Protein AF-A0A2U1LX33-F1 (afdb_monomer_lite)

Foldseek 3Di:
DWDKFKDWDDLVCQLAKDFDAVCCVVPQDDPDQWAWEAEQVRDTFTWGWDDPVVGGIMTHDNSSSVCCVVQPDSQFTMKMWTGPDNRYTYIWTAGLQQWTPRDHNPDGGDHDDDDDDDDDDPDDWDWDWDDDPDAAIFIDTPNDRFGWGWGQRPVRDTDTGTDPDDDPDDDD

Radius of gyration: 17.12 Å; chains: 1; bounding box: 55×36×38 Å

Sequence (172 aa):
MPTEFVVRLNEDTYGKRQELPSAYDDFCYNGNKHVYLTSQERVRYRVQLVKPNGGTTELRGEKWKKFCVAYIPKGAYLLHFVQEGDDSFYVTSYDDLGYETGGYEGIIGRPCRFMCRVSPSDNIPQFDMEKRGYEGYRLRINQSKIEAEIHTLHDGGLLMQLDGNRRIGRSS

Secondary structure (DSSP, 8-state):
---EEEEE--STTTTTEEEPPHHIIIII--S-SEEEEE-TT---EEEEEE--TTS--EEESHHHHHHHHHHS-TT--EEEEEEEETTEEEEEEE-TTSBBSS-BTTB--PBP-----PPPPSS---EEEEEETTTEEEEEETTB---EEEEEPTTS-EEEEE----------

Structure (mmCIF, N/CA/C/O backbone):
data_AF-A0A2U1LX33-F1
#
_entry.id   AF-A0A2U1LX33-F1
#
loop_
_atom_site.group_PDB
_atom_site.id
_atom_site.type_symbol
_atom_site.label_atom_id
_atom_site.label_alt_id
_atom_site.label_comp_id
_atom_site.label_asym_id
_atom_site.label_entity_id
_atom_site.label_seq_id
_atom_site.pdbx_PDB_ins_code
_atom_site.Cartn_x
_atom_site.Cartn_y
_atom_site.Cartn_z
_atom_site.occupancy
_atom_site.B_iso_or_equiv
_atom_site.auth_seq_id
_atom_site.auth_comp_id
_atom_site.auth_asym_id
_atom_site.auth_atom_id
_atom_site.pdbx_PDB_model_num
ATOM 1 N N . MET A 1 1 ? -8.403 -17.094 1.532 1.00 47.62 1 MET A N 1
ATOM 2 C CA . MET A 1 1 ? -7.290 -16.636 0.671 1.00 47.62 1 MET A CA 1
ATOM 3 C C . MET A 1 1 ? -6.842 -15.299 1.229 1.00 47.62 1 MET A C 1
ATOM 5 O O . MET A 1 1 ? -7.737 -14.539 1.583 1.00 47.62 1 MET A O 1
ATOM 9 N N . PRO A 1 2 ? -5.535 -15.042 1.378 1.00 64.75 2 PRO A N 1
ATOM 10 C CA . PRO A 1 2 ? -5.055 -13.737 1.823 1.00 64.75 2 PRO A CA 1
ATOM 11 C C . PRO A 1 2 ? -5.444 -12.657 0.806 1.00 64.75 2 PRO A C 1
ATOM 13 O O . PRO A 1 2 ? -5.402 -12.907 -0.400 1.00 64.75 2 PRO A O 1
ATOM 16 N N . THR A 1 3 ? -5.881 -11.495 1.291 1.00 77.50 3 THR A N 1
ATOM 17 C CA . THR A 1 3 ? -6.157 -10.331 0.440 1.00 77.50 3 THR A CA 1
ATOM 18 C C . THR A 1 3 ? -4.847 -9.616 0.132 1.00 77.50 3 THR A C 1
ATOM 20 O O . THR A 1 3 ? -4.008 -9.444 1.016 1.00 77.50 3 THR A O 1
ATOM 23 N N . GLU A 1 4 ? -4.670 -9.181 -1.111 1.00 80.50 4 GLU A N 1
ATOM 24 C CA . GLU A 1 4 ? -3.472 -8.474 -1.565 1.00 80.50 4 GLU A CA 1
ATOM 25 C C . GLU A 1 4 ? -3.886 -7.195 -2.294 1.00 80.50 4 GLU A C 1
ATOM 27 O O . GLU A 1 4 ? -4.907 -7.178 -2.987 1.00 80.50 4 GLU A O 1
ATOM 32 N N . PHE A 1 5 ? -3.124 -6.116 -2.128 1.00 77.31 5 PHE A N 1
ATOM 33 C CA . PHE A 1 5 ? -3.360 -4.867 -2.852 1.00 77.31 5 PHE A CA 1
ATOM 34 C C . PHE A 1 5 ? -2.073 -4.070 -3.052 1.00 77.31 5 PHE A C 1
ATOM 36 O O . PHE A 1 5 ? -1.137 -4.136 -2.252 1.00 77.31 5 PHE A O 1
ATOM 43 N N . VAL A 1 6 ? -2.048 -3.282 -4.123 1.00 79.88 6 VAL A N 1
ATOM 44 C CA . VAL A 1 6 ? -0.935 -2.399 -4.475 1.00 79.88 6 VAL A CA 1
ATOM 45 C C . VAL A 1 6 ? -1.393 -0.953 -4.351 1.00 79.88 6 VAL A C 1
ATOM 47 O O . VAL A 1 6 ? -2.555 -0.639 -4.599 1.00 79.88 6 VAL A O 1
ATOM 50 N N . VAL A 1 7 ? -0.485 -0.072 -3.946 1.00 83.19 7 VAL A N 1
ATOM 51 C CA . VAL A 1 7 ? -0.730 1.368 -3.897 1.00 83.19 7 VAL A CA 1
ATOM 52 C C . VAL A 1 7 ? 0.519 2.133 -4.303 1.00 83.19 7 VAL A C 1
ATOM 54 O O . VAL A 1 7 ? 1.638 1.720 -3.993 1.00 83.19 7 VAL A O 1
ATOM 57 N N . ARG A 1 8 ? 0.338 3.264 -4.987 1.00 84.31 8 ARG A N 1
ATOM 58 C CA . ARG A 1 8 ? 1.445 4.170 -5.292 1.00 84.31 8 ARG A CA 1
ATOM 59 C C . ARG A 1 8 ? 1.986 4.786 -4.005 1.00 84.31 8 ARG A C 1
ATOM 61 O O . ARG A 1 8 ? 1.222 5.305 -3.185 1.00 84.31 8 ARG A O 1
ATOM 68 N N . LEU A 1 9 ? 3.304 4.743 -3.844 1.00 86.94 9 LEU A N 1
ATOM 69 C CA . LEU A 1 9 ? 3.980 5.468 -2.783 1.00 86.94 9 LEU A CA 1
ATOM 70 C C . LEU A 1 9 ? 3.857 6.967 -3.065 1.00 86.94 9 LEU A C 1
ATOM 72 O O . LEU A 1 9 ? 4.232 7.442 -4.134 1.00 86.94 9 LEU A O 1
ATOM 76 N N . ASN A 1 10 ? 3.326 7.719 -2.107 1.00 83.44 10 ASN A N 1
ATOM 77 C CA . ASN A 1 10 ? 3.267 9.170 -2.229 1.00 83.44 10 ASN A CA 1
ATOM 78 C C . ASN A 1 10 ? 4.575 9.787 -1.705 1.00 83.44 10 ASN A C 1
ATOM 80 O O . ASN A 1 10 ? 4.816 9.819 -0.495 1.00 83.44 10 ASN A O 1
ATOM 84 N N . GLU A 1 11 ? 5.417 10.273 -2.620 1.00 85.25 11 GLU A N 1
ATOM 85 C CA . GLU A 1 11 ? 6.716 10.872 -2.289 1.00 85.25 11 GLU A CA 1
ATOM 86 C C . GLU A 1 11 ? 6.587 12.155 -1.451 1.00 85.25 11 GLU A C 1
ATOM 88 O O . GLU A 1 11 ? 7.331 12.336 -0.483 1.00 85.25 11 GLU A O 1
ATOM 93 N N . ASP A 1 12 ? 5.594 13.005 -1.733 1.00 87.62 12 ASP A N 1
ATOM 94 C CA . ASP A 1 12 ? 5.363 14.260 -0.998 1.00 87.62 12 ASP A CA 1
ATOM 95 C C . ASP A 1 12 ? 5.052 14.007 0.484 1.00 87.62 12 ASP A C 1
ATOM 97 O O . ASP A 1 12 ? 5.369 14.806 1.383 1.00 87.62 12 ASP A O 1
ATOM 101 N N . THR A 1 13 ? 4.426 12.862 0.759 1.00 91.62 13 THR A N 1
ATOM 102 C CA . THR A 1 13 ? 4.050 12.436 2.104 1.00 91.62 13 THR A CA 1
ATOM 103 C C . THR A 1 13 ? 4.897 11.288 2.635 1.00 91.62 13 THR A C 1
ATOM 105 O O . THR A 1 13 ? 4.537 10.713 3.668 1.00 91.62 13 THR A O 1
ATOM 108 N N . TYR A 1 14 ? 6.042 10.998 2.008 1.00 92.44 14 TYR A N 1
ATOM 109 C CA . TYR A 1 14 ? 6.910 9.880 2.362 1.00 92.44 14 TYR A CA 1
ATOM 110 C C . TYR A 1 14 ? 7.232 9.843 3.863 1.00 92.44 14 TYR A C 1
ATOM 112 O O . TYR A 1 14 ? 7.701 10.819 4.460 1.00 92.44 14 TYR A O 1
ATOM 120 N N . GLY A 1 15 ? 6.924 8.712 4.503 1.00 91.12 15 GLY A N 1
ATOM 121 C CA . GLY A 1 15 ? 7.086 8.505 5.944 1.00 91.12 15 GLY A CA 1
ATOM 122 C C . GLY A 1 15 ? 6.188 9.363 6.849 1.00 91.12 15 GLY A C 1
ATOM 123 O O . GLY A 1 15 ? 6.190 9.157 8.059 1.00 91.12 15 GLY A O 1
ATOM 124 N N . LYS A 1 16 ? 5.401 10.306 6.316 1.00 94.25 16 LYS A N 1
ATOM 125 C CA . LYS A 1 16 ? 4.435 11.117 7.080 1.00 94.25 16 LYS A CA 1
ATOM 126 C C . LYS A 1 16 ? 3.055 10.468 7.074 1.00 94.25 16 LYS A C 1
ATOM 128 O O . LYS A 1 16 ? 2.463 10.268 8.136 1.00 94.25 16 LYS A O 1
ATOM 133 N N . ARG A 1 17 ? 2.559 10.135 5.880 1.00 95.25 17 ARG A N 1
ATOM 134 C CA . ARG A 1 17 ? 1.293 9.427 5.666 1.00 95.25 17 ARG A CA 1
ATOM 135 C C . ARG A 1 17 ? 1.298 8.649 4.353 1.00 95.25 17 ARG A C 1
ATOM 137 O O . ARG A 1 17 ? 2.033 9.017 3.442 1.00 95.25 17 ARG A O 1
ATOM 144 N N . GLN A 1 18 ? 0.477 7.612 4.270 1.00 95.81 18 GLN A N 1
ATOM 145 C CA . GLN A 1 18 ? 0.207 6.873 3.038 1.00 95.81 18 GLN A CA 1
ATOM 146 C C . GLN A 1 18 ? -1.276 6.525 2.986 1.00 95.81 18 GLN A C 1
ATOM 148 O O . GLN A 1 18 ? -1.780 5.837 3.870 1.00 95.81 18 GLN A O 1
ATOM 153 N N . GLU A 1 19 ? -1.961 7.002 1.956 1.00 91.69 19 GLU A N 1
ATOM 154 C CA . GLU A 1 19 ? -3.354 6.646 1.691 1.00 91.69 19 GLU A CA 1
ATOM 155 C C . GLU A 1 19 ? -3.410 5.193 1.207 1.00 91.69 19 GLU A C 1
ATOM 157 O O . GLU A 1 19 ? -2.556 4.762 0.428 1.00 91.69 19 GLU A O 1
ATOM 162 N N . LEU A 1 20 ? -4.371 4.424 1.718 1.00 89.75 20 LEU A N 1
ATOM 163 C CA . LEU A 1 20 ? -4.658 3.065 1.266 1.00 89.75 20 LEU A CA 1
ATOM 164 C C . LEU A 1 20 ? -5.796 3.106 0.233 1.00 89.75 20 LEU A C 1
ATOM 166 O O . LEU A 1 20 ? -6.631 4.016 0.278 1.00 89.75 20 LEU A O 1
ATOM 170 N N . PRO A 1 21 ? -5.851 2.141 -0.702 1.00 82.25 21 PRO A N 1
ATOM 171 C CA . PRO A 1 21 ? -6.938 2.071 -1.672 1.00 82.25 21 PRO A CA 1
ATOM 172 C C . PRO A 1 21 ? -8.268 1.752 -0.976 1.00 82.25 21 PRO A C 1
ATOM 174 O O . PRO A 1 21 ? -8.288 1.116 0.078 1.00 82.25 21 PRO A O 1
ATOM 177 N N . SER A 1 22 ? -9.393 2.120 -1.594 1.00 78.19 22 SER A N 1
ATOM 178 C CA . SER A 1 22 ? -10.747 1.784 -1.109 1.00 78.19 22 SER A CA 1
ATOM 179 C C . SER A 1 22 ? -10.935 0.283 -0.859 1.00 78.19 22 SER A C 1
ATOM 181 O O . SER A 1 22 ? -11.585 -0.103 0.108 1.00 78.19 22 SER A O 1
ATOM 183 N N . ALA A 1 23 ? -10.274 -0.567 -1.650 1.00 74.88 23 ALA A N 1
ATOM 184 C CA . ALA A 1 23 ? -10.252 -2.014 -1.452 1.00 74.88 23 ALA A CA 1
ATOM 185 C C . ALA A 1 23 ? -9.782 -2.427 -0.042 1.00 74.88 23 ALA A C 1
ATOM 187 O O . ALA A 1 23 ? -10.271 -3.414 0.506 1.00 74.88 23 ALA A O 1
ATOM 188 N N . TYR A 1 24 ? -8.874 -1.671 0.585 1.00 84.06 24 TYR A N 1
ATOM 189 C CA . TYR A 1 24 ? -8.507 -1.924 1.977 1.00 84.06 24 TYR A CA 1
ATOM 190 C C . TYR A 1 24 ? -9.709 -1.718 2.908 1.00 84.06 24 TYR A C 1
ATOM 192 O O . TYR A 1 24 ? -9.979 -2.562 3.759 1.00 84.06 24 TYR A O 1
ATOM 200 N N . ASP A 1 25 ? -10.448 -0.621 2.740 1.00 82.75 25 ASP A N 1
ATOM 201 C CA . ASP A 1 25 ? -11.638 -0.328 3.543 1.00 82.75 25 ASP A CA 1
ATOM 202 C C . ASP A 1 25 ? -12.746 -1.375 3.353 1.00 82.75 25 ASP A C 1
ATOM 204 O O . ASP A 1 25 ? -13.420 -1.729 4.320 1.00 82.75 25 ASP A O 1
ATOM 208 N N . ASP A 1 26 ? -12.915 -1.881 2.131 1.00 79.50 26 ASP A N 1
ATOM 209 C CA . ASP A 1 26 ? -13.989 -2.815 1.784 1.00 79.50 26 ASP A CA 1
ATOM 210 C C . ASP A 1 26 ? -13.715 -4.260 2.219 1.00 79.50 26 ASP A C 1
ATOM 212 O O . ASP A 1 26 ? -14.650 -4.980 2.583 1.00 79.50 26 ASP A O 1
ATOM 216 N N . PHE A 1 27 ? -12.453 -4.699 2.164 1.00 79.00 27 PHE A N 1
ATOM 217 C CA . PHE A 1 27 ? -12.094 -6.115 2.317 1.00 79.00 27 PHE A CA 1
ATOM 218 C C . PHE A 1 27 ? -11.172 -6.412 3.502 1.00 79.00 27 PHE A C 1
ATOM 220 O O . PHE A 1 27 ? -11.177 -7.534 4.006 1.00 79.00 27 PHE A O 1
ATOM 227 N N . CYS A 1 28 ? -10.389 -5.432 3.957 1.00 83.12 28 CYS A N 1
ATOM 228 C CA . CYS A 1 28 ? -9.338 -5.638 4.956 1.00 83.12 28 CYS A CA 1
ATOM 229 C C . CYS A 1 28 ? -9.618 -4.931 6.286 1.00 83.12 28 CYS A C 1
ATOM 231 O O . CYS A 1 28 ? -9.135 -5.367 7.332 1.00 83.12 28 CYS A O 1
ATOM 233 N N . TYR A 1 29 ? -10.345 -3.813 6.266 1.00 87.44 29 TYR A N 1
ATOM 234 C CA . TYR A 1 29 ? -10.564 -3.010 7.458 1.00 87.44 29 TYR A CA 1
ATOM 235 C C . TYR A 1 29 ? -11.498 -3.717 8.443 1.00 87.44 29 TYR A C 1
ATOM 237 O O . TYR A 1 29 ? -12.639 -4.050 8.138 1.00 87.44 29 TYR A O 1
ATOM 245 N N . ASN A 1 30 ? -11.015 -3.895 9.669 1.00 89.75 30 ASN A N 1
ATOM 246 C CA . ASN A 1 30 ? -11.703 -4.636 10.727 1.00 89.75 30 ASN A CA 1
ATOM 247 C C . ASN A 1 30 ? -12.134 -3.746 11.911 1.00 89.75 30 ASN A C 1
ATOM 249 O O . ASN A 1 30 ? -12.470 -4.249 12.979 1.00 89.75 30 ASN A O 1
ATOM 253 N N . GLY A 1 31 ? -12.104 -2.417 11.750 1.00 90.69 31 GLY A N 1
ATOM 254 C CA . GLY A 1 31 ? -12.436 -1.461 12.814 1.00 90.69 31 GLY A CA 1
ATOM 255 C C . GLY A 1 31 ? -11.262 -1.076 13.722 1.00 90.69 31 GLY A C 1
ATOM 256 O O . GLY A 1 31 ? -11.397 -0.171 14.552 1.00 90.69 31 GLY A O 1
ATOM 257 N N . ASN A 1 32 ? -10.092 -1.702 13.569 1.00 93.19 32 ASN A N 1
ATOM 258 C CA . ASN A 1 32 ? -8.930 -1.369 14.382 1.00 93.19 32 ASN A CA 1
ATOM 259 C C . ASN A 1 32 ? -8.366 0.018 14.048 1.00 93.19 32 ASN A C 1
ATOM 261 O O . ASN A 1 32 ? -8.384 0.496 12.918 1.00 93.19 32 ASN A O 1
ATOM 265 N N . LYS A 1 33 ? -7.786 0.664 15.064 1.00 95.56 33 LYS A N 1
ATOM 266 C CA . LYS A 1 33 ? -7.056 1.939 14.912 1.00 95.56 33 LYS A CA 1
ATOM 267 C C . LYS A 1 33 ? -5.600 1.746 14.478 1.00 95.56 33 LYS A C 1
ATOM 269 O O . LYS A 1 33 ? -4.848 2.713 14.394 1.00 95.56 33 LYS A O 1
ATOM 274 N N . HIS A 1 34 ? -5.175 0.497 14.312 1.00 97.25 34 HIS A N 1
ATOM 275 C CA . HIS A 1 34 ? -3.804 0.132 13.991 1.00 97.25 34 HIS A CA 1
ATOM 276 C C . HIS A 1 34 ? -3.792 -1.094 13.087 1.00 97.25 34 HIS A C 1
ATOM 278 O O . HIS A 1 34 ? -4.687 -1.932 13.171 1.00 97.25 34 HIS A O 1
ATOM 284 N N . VAL A 1 35 ? -2.737 -1.197 12.292 1.00 97.00 35 VAL A N 1
ATOM 285 C CA . VAL A 1 35 ? -2.383 -2.365 11.490 1.00 97.00 35 VAL A CA 1
ATOM 286 C C . VAL A 1 35 ? -0.948 -2.747 11.817 1.00 97.00 35 VAL A C 1
ATOM 288 O O . VAL A 1 35 ? -0.144 -1.906 12.230 1.00 97.00 35 VAL A O 1
ATOM 291 N N . TYR A 1 36 ? -0.608 -4.010 11.645 1.00 97.19 36 TYR A N 1
ATOM 292 C CA . TYR A 1 36 ? 0.750 -4.480 11.803 1.00 97.19 36 TYR A CA 1
ATOM 293 C C . TYR A 1 36 ? 1.401 -4.703 10.448 1.00 97.19 36 TYR A C 1
ATOM 295 O O . TYR A 1 36 ? 0.887 -5.459 9.635 1.00 97.19 36 TYR A O 1
ATOM 303 N N . LEU A 1 37 ? 2.545 -4.066 10.227 1.00 96.25 37 LEU A N 1
ATOM 304 C CA . LEU A 1 37 ? 3.319 -4.215 9.001 1.00 96.25 37 LEU A CA 1
ATOM 305 C C . LEU A 1 37 ? 4.582 -5.024 9.280 1.00 96.25 37 LEU A C 1
ATOM 307 O O . LEU A 1 37 ? 5.269 -4.773 10.273 1.00 96.25 37 LEU A O 1
ATOM 311 N N . THR A 1 38 ? 4.882 -5.977 8.414 1.00 93.31 38 THR A N 1
ATOM 312 C CA . THR A 1 38 ? 6.126 -6.748 8.391 1.00 93.31 38 THR A CA 1
ATOM 313 C C . THR A 1 38 ? 6.828 -6.517 7.055 1.00 93.31 38 THR A C 1
ATOM 315 O O . THR A 1 38 ? 6.194 -6.204 6.053 1.00 93.31 38 THR A O 1
ATOM 318 N N . SER A 1 39 ? 8.153 -6.629 7.043 1.00 87.06 39 SER A N 1
ATOM 319 C CA . SER A 1 39 ? 8.953 -6.684 5.811 1.00 87.06 39 SER A CA 1
ATOM 320 C C . SER A 1 39 ? 9.742 -7.998 5.782 1.00 87.06 39 SER A C 1
ATOM 322 O O . SER A 1 39 ? 9.485 -8.888 6.601 1.00 87.06 39 SER A O 1
ATOM 324 N N . GLN A 1 40 ? 10.706 -8.136 4.871 1.00 79.38 40 GLN A N 1
ATOM 325 C CA . GLN A 1 40 ? 11.535 -9.334 4.696 1.00 79.38 40 GLN A CA 1
ATOM 326 C C . GLN A 1 40 ? 12.223 -9.796 5.990 1.00 79.38 40 GLN A C 1
ATOM 328 O O . GLN A 1 40 ? 12.331 -10.992 6.244 1.00 79.38 40 GLN A O 1
ATOM 333 N N . GLU A 1 41 ? 12.594 -8.862 6.868 1.00 80.06 41 GLU A N 1
ATOM 334 C CA . GLU A 1 41 ? 13.209 -9.162 8.169 1.00 80.06 41 GLU A CA 1
ATOM 335 C C . GLU A 1 41 ? 12.209 -9.656 9.230 1.00 80.06 41 GLU A C 1
ATOM 337 O O . GLU A 1 41 ? 12.587 -9.909 10.372 1.00 80.06 41 GLU A O 1
ATOM 342 N N . ARG A 1 42 ? 10.916 -9.761 8.891 1.00 82.12 42 ARG A N 1
ATOM 343 C CA . ARG A 1 42 ? 9.818 -10.196 9.777 1.00 82.12 42 ARG A CA 1
ATOM 344 C C . ARG A 1 42 ? 9.642 -9.356 11.051 1.00 82.12 42 ARG A C 1
ATOM 346 O O . ARG A 1 42 ? 8.861 -9.720 11.931 1.00 82.12 42 ARG A O 1
ATOM 353 N N . VAL A 1 43 ? 10.291 -8.194 11.139 1.00 86.00 43 VAL A N 1
ATOM 354 C CA . VAL A 1 43 ? 10.086 -7.238 12.232 1.00 86.00 43 VAL A CA 1
ATOM 355 C C . VAL A 1 43 ? 8.702 -6.606 12.097 1.00 86.00 43 VAL A C 1
ATOM 357 O O . VAL A 1 43 ? 8.357 -6.043 11.060 1.00 86.00 43 VAL A O 1
ATOM 360 N N . ARG A 1 44 ? 7.900 -6.690 13.164 1.00 92.31 44 ARG A N 1
ATOM 361 C CA . ARG A 1 44 ? 6.498 -6.253 13.173 1.00 92.31 44 ARG A CA 1
ATOM 362 C C . ARG A 1 44 ? 6.356 -4.820 13.696 1.00 92.31 44 ARG A C 1
ATOM 364 O O . ARG A 1 44 ? 6.687 -4.522 14.844 1.00 92.31 44 ARG A O 1
ATOM 371 N N . TYR A 1 45 ? 5.789 -3.937 12.881 1.00 96.62 45 TYR A N 1
ATOM 372 C CA . TYR A 1 45 ? 5.526 -2.536 13.205 1.00 96.62 45 TYR A CA 1
ATOM 373 C C . TYR A 1 45 ? 4.033 -2.309 13.406 1.00 96.62 45 TYR A C 1
ATOM 375 O O . TYR A 1 45 ? 3.251 -2.461 12.479 1.00 96.62 45 TYR A O 1
ATOM 383 N N . ARG A 1 46 ? 3.630 -1.887 14.609 1.00 97.25 46 ARG A N 1
ATOM 384 C CA . ARG A 1 46 ? 2.253 -1.457 14.890 1.00 97.25 46 ARG A CA 1
ATOM 385 C C . ARG A 1 46 ? 2.047 -0.026 14.389 1.00 97.25 46 ARG A C 1
ATOM 387 O O . ARG A 1 46 ? 2.421 0.926 15.076 1.00 97.25 46 ARG A O 1
ATOM 394 N N . VAL A 1 47 ? 1.503 0.111 13.190 1.00 98.00 47 VAL A N 1
ATOM 395 C CA . VAL A 1 47 ? 1.285 1.379 12.486 1.00 98.00 47 VAL A CA 1
ATOM 396 C C . VAL A 1 47 ? -0.130 1.886 12.737 1.00 98.00 47 VAL A C 1
ATOM 398 O O . VAL A 1 47 ? -1.068 1.103 12.849 1.00 98.00 47 VAL A O 1
ATOM 401 N N . GLN A 1 48 ? -0.285 3.200 12.882 1.00 98.06 48 GLN A N 1
ATOM 402 C CA . GLN A 1 48 ? -1.585 3.815 13.126 1.00 98.06 48 GLN A CA 1
ATOM 403 C C . GLN A 1 48 ? -2.392 3.899 11.828 1.00 98.06 48 GLN A C 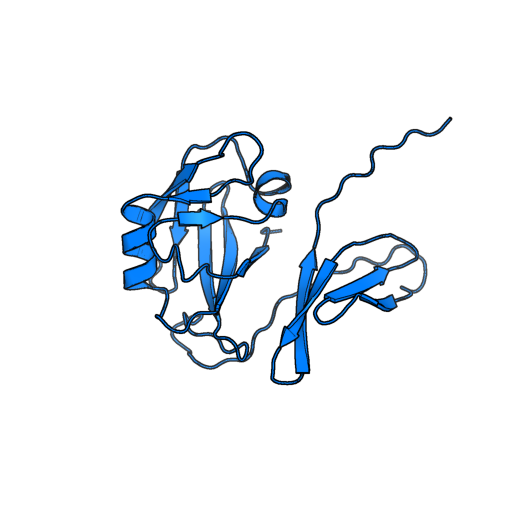1
ATOM 405 O O . GLN A 1 48 ? -1.859 4.318 10.801 1.00 98.06 48 GLN A O 1
ATOM 410 N N . LEU A 1 49 ? -3.678 3.562 11.921 1.00 97.50 49 LEU A N 1
ATOM 411 C CA . LEU A 1 49 ? -4.678 3.799 10.887 1.00 97.50 49 LEU A CA 1
ATOM 412 C C . LEU A 1 49 ? -5.494 5.038 11.250 1.00 97.50 49 LEU A C 1
ATOM 414 O O . LEU A 1 49 ? -5.955 5.186 12.386 1.00 97.50 49 LEU A O 1
ATOM 418 N N . VAL A 1 50 ? -5.688 5.922 10.280 1.00 96.00 50 VAL A N 1
ATOM 419 C CA . VAL A 1 50 ? -6.547 7.100 10.405 1.00 96.00 50 VAL A CA 1
ATOM 420 C C . VAL A 1 50 ? -7.484 7.124 9.213 1.00 96.00 50 VAL A C 1
ATOM 422 O O . VAL A 1 50 ? -7.020 7.046 8.085 1.00 96.00 50 VAL A O 1
ATOM 425 N N . LYS A 1 51 ? -8.787 7.266 9.457 1.00 92.06 51 LYS A N 1
ATOM 426 C CA . LYS A 1 51 ? -9.781 7.471 8.403 1.00 92.06 51 LYS A CA 1
ATOM 427 C C . LYS A 1 51 ? -10.257 8.925 8.446 1.00 92.06 51 LYS A C 1
ATOM 429 O O . LYS A 1 51 ? -10.998 9.277 9.367 1.00 92.06 51 LYS A O 1
ATOM 434 N N . PRO A 1 52 ? -9.786 9.799 7.541 1.00 86.69 52 PRO A N 1
ATOM 435 C CA . PRO A 1 52 ? -10.268 11.170 7.454 1.00 86.69 52 PRO A CA 1
ATOM 436 C C . PRO A 1 52 ? -11.749 11.194 7.063 1.00 86.69 52 PRO A C 1
ATOM 438 O O . PRO A 1 52 ? -12.243 10.288 6.389 1.00 86.69 52 PRO A O 1
ATOM 441 N N . ASN A 1 53 ? -12.463 12.252 7.444 1.00 85.75 53 ASN A N 1
ATOM 442 C CA . ASN A 1 53 ? -13.859 12.423 7.045 1.00 85.75 53 ASN A CA 1
ATOM 443 C C . ASN A 1 53 ? -13.975 12.453 5.514 1.00 85.75 53 ASN A C 1
ATOM 445 O O . ASN A 1 53 ? -13.408 13.332 4.870 1.00 85.75 53 ASN A O 1
ATOM 449 N N . GLY A 1 54 ? -14.717 11.497 4.950 1.00 77.06 54 GLY A N 1
ATOM 450 C CA . GLY A 1 54 ? -14.931 11.381 3.505 1.00 77.06 54 GLY A CA 1
ATOM 451 C C . GLY A 1 54 ? -13.733 10.857 2.702 1.00 77.06 54 GLY A C 1
ATOM 452 O O . GLY A 1 54 ? -13.804 10.877 1.478 1.00 77.06 54 GLY A O 1
ATOM 453 N N . GLY A 1 55 ? -12.659 10.403 3.361 1.00 83.94 55 GLY A N 1
ATOM 454 C CA . GLY A 1 55 ? -11.466 9.844 2.715 1.00 83.94 55 GLY A CA 1
ATOM 455 C C . GLY A 1 55 ? -11.319 8.332 2.899 1.00 83.94 55 GLY A C 1
ATOM 456 O O . GLY A 1 55 ? -12.076 7.697 3.642 1.00 83.94 55 GLY A O 1
ATOM 457 N N . THR A 1 56 ? -10.313 7.765 2.234 1.00 85.12 56 THR A N 1
ATOM 458 C CA . THR A 1 56 ? -9.870 6.385 2.466 1.00 85.12 56 THR A CA 1
ATOM 459 C C . THR A 1 56 ? -9.023 6.291 3.731 1.00 85.12 56 THR A C 1
ATOM 461 O O . THR A 1 56 ? -8.498 7.288 4.237 1.00 85.12 56 THR A O 1
ATOM 464 N N . THR A 1 57 ? -8.910 5.087 4.288 1.00 93.81 57 THR A N 1
ATOM 465 C CA . THR A 1 57 ? -8.013 4.854 5.425 1.00 93.81 57 THR A CA 1
ATOM 466 C C . THR A 1 57 ? -6.553 5.127 5.049 1.00 93.81 57 THR A C 1
ATOM 468 O O . THR A 1 57 ? -6.096 4.790 3.962 1.00 93.81 57 THR A O 1
ATOM 471 N N . GLU A 1 58 ? -5.791 5.711 5.971 1.00 96.25 58 GLU A N 1
ATOM 472 C CA . GLU A 1 58 ? -4.385 6.055 5.785 1.00 96.25 58 GLU A CA 1
ATOM 473 C C . GLU A 1 58 ? -3.490 5.475 6.888 1.00 96.25 58 GLU A C 1
ATOM 475 O O . GLU A 1 58 ? -3.856 5.464 8.068 1.00 96.25 58 GLU A O 1
ATOM 480 N N . LEU A 1 59 ? -2.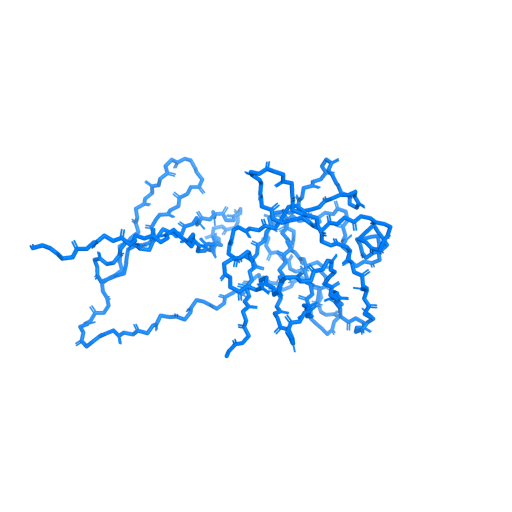265 5.092 6.521 1.00 97.31 59 LEU A N 1
ATOM 481 C CA . LEU A 1 59 ? -1.166 4.800 7.442 1.00 97.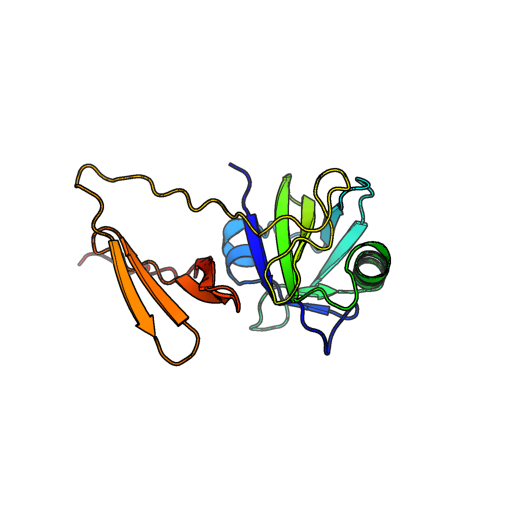31 59 LEU A CA 1
ATOM 482 C C . LEU A 1 59 ? -0.510 6.102 7.897 1.00 97.31 59 LEU A C 1
ATOM 484 O O . LEU A 1 59 ? -0.161 6.939 7.064 1.00 97.31 59 LEU A O 1
ATOM 488 N N . ARG A 1 60 ? -0.298 6.277 9.206 1.00 96.12 60 ARG A N 1
ATOM 489 C CA . ARG A 1 60 ? 0.332 7.487 9.766 1.00 96.12 60 ARG A CA 1
ATOM 490 C C . ARG A 1 60 ? 1.224 7.210 10.980 1.00 96.12 60 ARG A C 1
ATOM 492 O O . ARG A 1 60 ? 1.237 6.124 11.565 1.00 96.12 60 ARG A O 1
ATOM 499 N N . GLY A 1 61 ? 1.952 8.253 11.379 1.00 95.12 61 GLY A N 1
ATOM 500 C CA . GLY A 1 61 ? 2.664 8.342 12.654 1.00 95.12 61 GLY A CA 1
ATOM 501 C C . GLY A 1 61 ? 4.105 7.829 12.623 1.00 95.12 61 GLY A C 1
ATOM 502 O O . GLY A 1 61 ? 4.609 7.334 11.619 1.00 95.12 61 GLY A O 1
ATOM 503 N N . GLU A 1 62 ? 4.783 7.925 13.768 1.00 96.31 62 GLU A N 1
ATOM 504 C CA . GLU A 1 62 ? 6.219 7.620 13.885 1.00 96.31 62 GLU A CA 1
ATOM 505 C C . GLU A 1 62 ? 6.578 6.175 13.516 1.00 96.31 62 GLU A C 1
ATOM 507 O O . GLU A 1 62 ? 7.675 5.902 13.032 1.00 96.31 62 GLU A O 1
ATOM 512 N N . LYS A 1 63 ? 5.662 5.223 13.722 1.00 97.12 63 LYS A N 1
ATOM 513 C CA . LYS A 1 63 ? 5.892 3.824 13.336 1.00 97.12 63 LYS A CA 1
ATOM 514 C C . LYS A 1 63 ? 5.835 3.631 11.820 1.00 97.12 63 LYS A C 1
ATOM 516 O O . LYS A 1 63 ? 6.654 2.871 11.316 1.00 97.12 63 LYS A O 1
ATOM 521 N N . TRP A 1 64 ? 4.967 4.358 11.109 1.00 96.62 64 TRP A N 1
ATOM 522 C CA . TRP A 1 64 ? 4.971 4.394 9.641 1.00 96.62 64 TRP A CA 1
ATOM 523 C C . TRP A 1 64 ? 6.283 4.977 9.112 1.00 96.62 64 TRP A C 1
ATOM 525 O O . TRP A 1 64 ? 6.953 4.359 8.289 1.00 96.62 64 TRP A O 1
ATOM 535 N N . LYS A 1 65 ? 6.711 6.114 9.674 1.00 96.19 65 LYS A N 1
ATOM 536 C CA . LYS A 1 65 ? 7.984 6.756 9.328 1.00 96.19 65 LYS A CA 1
ATOM 537 C C . LYS A 1 65 ? 9.173 5.813 9.480 1.00 96.19 65 LYS A C 1
ATOM 539 O O . LYS A 1 65 ? 9.987 5.690 8.570 1.00 96.19 65 LYS A O 1
ATOM 544 N N . LYS A 1 66 ? 9.273 5.145 10.633 1.00 95.81 66 LYS A N 1
ATOM 545 C CA . LYS A 1 66 ? 10.358 4.197 10.915 1.00 95.81 66 LYS A CA 1
ATOM 546 C C . LYS A 1 66 ? 10.320 2.986 9.988 1.00 95.81 66 LYS A C 1
ATOM 548 O O . LYS A 1 66 ? 11.382 2.534 9.587 1.00 95.81 66 LYS A O 1
ATOM 553 N N . PHE A 1 67 ? 9.129 2.492 9.648 1.00 95.25 67 PHE A N 1
ATOM 554 C CA . PHE A 1 67 ? 8.974 1.406 8.683 1.00 95.25 67 PHE A CA 1
ATOM 555 C C . PHE A 1 67 ? 9.496 1.815 7.300 1.00 95.25 67 PHE A C 1
ATOM 557 O O . PHE A 1 67 ? 10.327 1.114 6.736 1.00 95.25 67 PHE A O 1
ATOM 564 N N . CYS A 1 68 ? 9.091 2.990 6.807 1.00 93.38 68 CYS A N 1
ATOM 565 C CA . CYS A 1 68 ? 9.560 3.524 5.527 1.00 93.38 68 CYS A CA 1
ATOM 566 C C . CYS A 1 68 ? 11.085 3.648 5.491 1.00 93.38 68 CYS A C 1
ATOM 568 O O . CYS A 1 68 ? 11.732 3.088 4.621 1.00 93.38 68 CYS A O 1
ATOM 570 N N . VAL A 1 69 ? 11.672 4.335 6.476 1.00 92.06 69 VAL A N 1
ATOM 571 C CA . VAL A 1 69 ? 13.127 4.564 6.526 1.00 92.06 69 VAL A CA 1
ATOM 572 C C . VAL A 1 69 ? 13.923 3.258 6.580 1.00 92.06 69 VAL A C 1
ATOM 574 O O . VAL A 1 69 ? 15.025 3.214 6.043 1.00 92.06 69 VAL A O 1
ATOM 577 N N . ALA A 1 70 ? 13.388 2.223 7.229 1.00 91.25 70 ALA A N 1
ATOM 578 C CA . ALA A 1 70 ? 14.069 0.941 7.354 1.00 91.25 70 ALA A CA 1
ATOM 579 C C . ALA A 1 70 ? 13.935 0.060 6.101 1.00 91.25 70 ALA A C 1
ATOM 581 O O . ALA A 1 70 ? 14.897 -0.611 5.745 1.00 91.25 70 ALA A O 1
ATOM 582 N N . TYR A 1 71 ? 12.767 0.054 5.448 1.00 90.31 71 TYR A N 1
ATOM 583 C CA . TYR A 1 71 ? 12.416 -1.005 4.491 1.00 90.31 71 TYR A CA 1
ATOM 584 C C . TYR A 1 71 ? 11.958 -0.529 3.117 1.00 90.31 71 TYR A C 1
ATOM 586 O O . TYR A 1 71 ? 11.866 -1.346 2.208 1.00 90.31 71 TYR A O 1
ATOM 594 N N . ILE A 1 72 ? 11.667 0.760 2.945 1.00 90.00 72 ILE A N 1
ATOM 595 C CA . ILE A 1 72 ? 11.199 1.315 1.675 1.00 90.00 72 ILE A CA 1
ATOM 596 C C . ILE A 1 72 ? 12.310 2.210 1.106 1.00 90.00 72 ILE A C 1
ATOM 598 O O . ILE A 1 72 ? 12.632 3.249 1.684 1.00 90.00 72 ILE A O 1
ATOM 602 N N . PRO A 1 73 ? 12.960 1.830 -0.005 1.00 86.38 73 PRO A N 1
ATOM 603 C CA . PRO A 1 73 ? 14.010 2.651 -0.602 1.00 86.38 73 PRO A CA 1
ATOM 604 C C . PRO A 1 73 ? 13.470 3.976 -1.160 1.00 86.38 73 PRO A C 1
ATOM 606 O O . PRO A 1 73 ? 12.332 4.057 -1.609 1.00 86.38 73 PRO A O 1
ATOM 609 N N . LYS A 1 74 ? 14.315 5.017 -1.215 1.00 80.62 74 LYS A N 1
ATOM 610 C CA . LYS A 1 74 ? 13.953 6.350 -1.750 1.00 80.62 74 LYS A CA 1
ATOM 611 C C . LYS A 1 74 ? 13.585 6.385 -3.247 1.00 80.62 74 LYS A C 1
ATOM 613 O O . LYS A 1 74 ? 13.177 7.437 -3.711 1.00 80.62 74 LYS A O 1
ATOM 618 N N . GLY A 1 75 ? 13.748 5.282 -3.977 1.00 79.12 75 GLY A N 1
ATOM 619 C CA . GLY A 1 75 ? 13.310 5.122 -5.372 1.00 79.12 75 GLY A CA 1
ATOM 620 C C . GLY A 1 75 ? 12.148 4.138 -5.535 1.00 79.12 75 GLY A C 1
ATOM 621 O O . GLY A 1 75 ? 11.877 3.686 -6.640 1.00 79.12 75 GLY A O 1
ATOM 622 N N . ALA A 1 76 ? 11.501 3.739 -4.437 1.00 85.88 76 ALA A N 1
ATOM 623 C CA . ALA A 1 76 ? 10.291 2.939 -4.510 1.00 85.88 76 ALA A CA 1
ATOM 624 C C . ALA A 1 76 ? 9.133 3.778 -5.066 1.00 85.88 76 ALA A C 1
ATOM 626 O O . ALA A 1 76 ? 8.904 4.905 -4.642 1.00 85.88 76 ALA A O 1
ATOM 627 N N . TYR A 1 77 ? 8.373 3.182 -5.970 1.00 82.69 77 TYR A N 1
ATOM 628 C CA . TYR A 1 77 ? 7.228 3.776 -6.640 1.00 82.69 77 TYR A CA 1
ATOM 629 C C . TYR A 1 77 ? 5.908 3.121 -6.219 1.00 82.69 77 TYR A C 1
ATOM 631 O O . TYR A 1 77 ? 4.900 3.801 -6.017 1.00 82.69 77 TYR A O 1
ATOM 639 N N . LEU A 1 78 ? 5.908 1.799 -6.027 1.00 83.94 78 LEU A N 1
ATOM 640 C CA . LEU A 1 78 ? 4.739 1.032 -5.593 1.00 83.94 78 LEU A CA 1
ATOM 641 C C . LEU A 1 78 ? 5.015 0.322 -4.274 1.00 83.94 78 LEU A C 1
ATOM 643 O O . LEU A 1 78 ? 6.117 -0.171 -4.040 1.00 83.94 78 LEU A O 1
ATOM 647 N N . LEU A 1 79 ? 3.981 0.218 -3.449 1.00 88.12 79 LEU A N 1
ATOM 648 C CA . LEU A 1 79 ? 3.935 -0.630 -2.267 1.00 88.12 79 LEU A CA 1
ATOM 649 C C . LEU A 1 79 ? 2.949 -1.766 -2.504 1.00 88.12 79 LEU A C 1
ATOM 651 O O . LEU A 1 79 ? 1.833 -1.526 -2.963 1.00 88.12 79 LEU A O 1
ATOM 655 N N . HIS A 1 80 ? 3.331 -2.981 -2.137 1.00 86.75 80 HIS A N 1
ATOM 656 C CA . HIS A 1 80 ? 2.481 -4.158 -2.225 1.00 86.75 80 HIS A CA 1
ATOM 657 C C . HIS A 1 80 ? 2.261 -4.743 -0.839 1.00 86.75 80 HIS A C 1
ATOM 659 O O . HIS A 1 80 ? 3.214 -5.066 -0.132 1.00 86.75 80 HIS A O 1
ATOM 665 N N . PHE A 1 81 ? 0.991 -4.846 -0.467 1.00 89.56 81 PHE A N 1
ATOM 666 C CA . PHE A 1 81 ? 0.527 -5.336 0.817 1.00 89.56 81 PHE A CA 1
ATOM 667 C C . PHE A 1 81 ? -0.084 -6.719 0.633 1.00 89.56 81 PHE A C 1
ATOM 669 O O . PHE A 1 81 ? -1.050 -6.871 -0.112 1.00 89.56 81 PHE A O 1
ATOM 676 N N . VAL A 1 82 ? 0.443 -7.701 1.360 1.00 86.19 82 VAL A N 1
ATOM 677 C CA . VAL A 1 82 ? -0.043 -9.084 1.373 1.00 86.19 82 VAL A CA 1
ATOM 678 C C . VAL A 1 82 ? -0.534 -9.413 2.772 1.00 86.19 82 VAL A C 1
ATOM 680 O O . VAL A 1 82 ? 0.233 -9.351 3.733 1.00 86.19 82 VAL A O 1
ATOM 683 N N . GLN A 1 83 ? -1.818 -9.732 2.913 1.00 85.19 83 GLN A N 1
ATOM 684 C CA . GLN A 1 83 ? -2.408 -10.038 4.212 1.00 85.19 83 GLN A CA 1
ATOM 685 C C . GLN A 1 83 ? -1.837 -11.346 4.777 1.00 85.19 83 GLN A C 1
ATOM 687 O O . GLN A 1 83 ? -1.964 -12.405 4.170 1.00 85.19 83 GLN A O 1
ATOM 692 N N . GLU A 1 84 ? -1.255 -11.287 5.972 1.00 87.69 84 GLU A N 1
ATOM 693 C CA . GLU A 1 84 ? -0.737 -12.460 6.698 1.00 87.69 84 GLU A CA 1
ATOM 694 C C . GLU A 1 84 ? -1.648 -12.881 7.863 1.00 87.69 84 GLU A C 1
ATOM 696 O O . GLU A 1 84 ? -1.485 -13.958 8.430 1.00 87.69 84 GLU A O 1
ATOM 701 N N . GLY A 1 85 ? -2.616 -12.036 8.224 1.00 87.69 85 GLY A N 1
ATOM 702 C CA . GLY A 1 85 ? -3.560 -12.263 9.317 1.00 87.69 85 GLY A CA 1
ATOM 703 C C . GLY A 1 85 ? -4.624 -11.168 9.380 1.00 87.69 85 GLY A C 1
ATOM 704 O O . GLY A 1 85 ? -4.675 -10.295 8.512 1.00 87.69 85 GLY A O 1
ATOM 705 N N . ASP A 1 86 ? -5.465 -11.192 10.412 1.00 86.81 86 ASP A N 1
ATOM 706 C CA . ASP A 1 86 ? -6.644 -10.315 10.506 1.00 86.81 86 ASP A CA 1
ATOM 707 C C . ASP A 1 86 ? -6.302 -8.819 10.476 1.00 86.81 86 ASP A C 1
ATOM 709 O O . ASP A 1 86 ? -7.066 -8.017 9.946 1.00 86.81 86 ASP A O 1
ATOM 713 N N . ASP A 1 87 ? -5.155 -8.433 11.037 1.00 90.50 87 ASP A N 1
ATOM 714 C CA . ASP A 1 87 ? -4.677 -7.051 11.099 1.00 90.50 87 ASP A CA 1
ATOM 715 C C . ASP A 1 87 ? -3.194 -6.913 10.733 1.00 90.50 87 ASP A C 1
ATOM 717 O O . ASP A 1 87 ? -2.545 -5.934 11.112 1.00 90.50 87 ASP A O 1
ATOM 721 N N . SER A 1 88 ? -2.642 -7.894 10.016 1.00 93.19 88 SER A N 1
ATOM 722 C CA . SER A 1 88 ? -1.220 -7.950 9.684 1.00 93.19 88 SER A CA 1
ATOM 723 C C . SER A 1 88 ? -0.970 -8.101 8.194 1.00 93.19 88 SER A C 1
ATOM 725 O O . SER A 1 88 ? -1.566 -8.962 7.549 1.00 93.19 88 SER A O 1
ATOM 727 N N . PHE A 1 89 ? -0.034 -7.307 7.681 1.00 93.94 89 PHE A N 1
ATOM 728 C CA . PHE A 1 89 ? 0.374 -7.300 6.284 1.00 93.94 89 PHE A CA 1
ATOM 729 C C . PHE A 1 89 ? 1.889 -7.382 6.164 1.00 93.94 89 PHE A C 1
ATOM 731 O O . PHE A 1 89 ? 2.606 -6.615 6.809 1.00 93.94 89 PHE A O 1
ATOM 738 N N . TYR A 1 90 ? 2.351 -8.252 5.277 1.00 91.06 90 TYR A N 1
ATOM 739 C CA . TYR A 1 90 ? 3.678 -8.151 4.697 1.00 91.06 90 TYR A CA 1
ATOM 740 C C . TYR A 1 90 ? 3.684 -7.035 3.658 1.00 91.06 90 TYR A C 1
ATOM 742 O O . TYR A 1 90 ? 2.748 -6.926 2.864 1.00 91.06 90 TYR A O 1
ATOM 750 N N . VAL A 1 91 ? 4.725 -6.207 3.666 1.00 90.88 91 VAL A N 1
ATOM 751 C CA . VAL A 1 91 ? 4.875 -5.084 2.743 1.00 90.88 91 VAL A CA 1
ATOM 752 C C . VAL A 1 91 ? 6.216 -5.179 2.029 1.00 90.88 91 VAL A C 1
ATOM 754 O O . VAL A 1 91 ? 7.272 -5.221 2.666 1.00 90.88 91 VAL A O 1
ATOM 757 N N . THR A 1 92 ? 6.154 -5.163 0.700 1.00 86.94 92 THR A N 1
ATOM 758 C CA . THR A 1 92 ? 7.306 -4.997 -0.198 1.00 86.94 92 THR A CA 1
ATOM 759 C C . THR A 1 92 ? 7.082 -3.787 -1.106 1.00 86.94 92 THR A C 1
ATOM 761 O O . THR A 1 92 ? 5.996 -3.197 -1.122 1.00 86.94 92 THR A O 1
ATOM 764 N N . SER A 1 93 ? 8.111 -3.393 -1.847 1.00 86.19 93 SER A N 1
ATOM 765 C CA . SER A 1 93 ? 8.074 -2.253 -2.757 1.00 86.19 93 SER A CA 1
ATOM 766 C C . SER A 1 93 ? 8.697 -2.555 -4.112 1.00 86.19 93 SER A C 1
ATOM 768 O O . SER A 1 93 ? 9.566 -3.421 -4.226 1.00 86.19 93 SER A O 1
ATOM 770 N N . TYR A 1 94 ? 8.286 -1.792 -5.123 1.00 82.25 94 TYR A N 1
ATOM 771 C CA . TYR A 1 94 ? 8.819 -1.843 -6.486 1.00 82.25 94 TYR A CA 1
ATOM 772 C C . TYR A 1 94 ? 9.235 -0.449 -6.945 1.00 82.25 94 TYR A C 1
ATOM 774 O O . TYR A 1 94 ? 8.654 0.526 -6.473 1.00 82.25 94 TYR A O 1
ATOM 782 N N . ASP A 1 95 ? 10.223 -0.346 -7.829 1.00 79.88 95 ASP A N 1
ATOM 783 C CA . ASP A 1 95 ? 10.575 0.907 -8.508 1.00 79.88 95 ASP A CA 1
ATOM 784 C C . ASP A 1 95 ? 9.605 1.234 -9.661 1.00 79.88 95 ASP A C 1
ATOM 786 O O . ASP A 1 95 ? 8.610 0.539 -9.892 1.00 79.88 95 ASP A O 1
ATOM 790 N N . ASP A 1 96 ? 9.863 2.341 -10.355 1.00 75.56 96 ASP A N 1
ATOM 791 C CA . ASP A 1 96 ? 9.079 2.837 -11.493 1.00 75.56 96 ASP A CA 1
ATOM 792 C C . ASP A 1 96 ? 9.206 1.965 -12.756 1.00 75.56 96 ASP A C 1
ATOM 794 O O . ASP A 1 96 ? 8.368 2.043 -13.659 1.00 75.56 96 ASP A O 1
ATOM 798 N N . LEU A 1 97 ? 10.210 1.088 -12.791 1.00 68.12 97 LEU A N 1
ATOM 799 C CA . LEU A 1 97 ? 10.408 0.067 -13.815 1.00 68.12 97 LEU A CA 1
ATOM 800 C C . LEU A 1 97 ? 9.759 -1.276 -13.439 1.00 68.12 97 LEU A C 1
ATOM 802 O O . LEU A 1 97 ? 9.796 -2.218 -14.226 1.00 68.12 97 LEU A O 1
ATOM 806 N N . GLY A 1 98 ? 9.141 -1.375 -12.259 1.00 65.62 98 GLY A N 1
ATOM 807 C CA . GLY A 1 98 ? 8.469 -2.584 -11.791 1.00 65.62 98 GLY A CA 1
ATOM 808 C C . GLY A 1 98 ? 9.408 -3.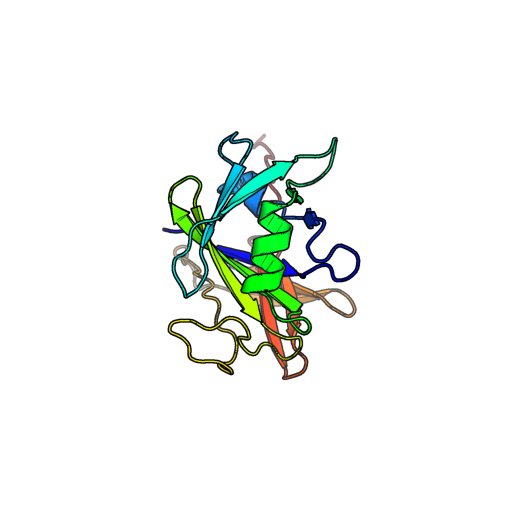651 -11.229 1.00 65.62 98 GLY A C 1
ATOM 809 O O . GLY A 1 98 ? 8.984 -4.796 -11.059 1.00 65.62 98 GLY A O 1
ATOM 810 N N . TYR A 1 99 ? 10.658 -3.315 -10.913 1.00 70.56 99 TYR A N 1
ATOM 811 C CA . TYR A 1 99 ? 11.566 -4.218 -10.216 1.00 70.56 99 TYR A CA 1
ATOM 812 C C . TYR A 1 99 ? 11.384 -4.122 -8.712 1.00 70.56 99 TYR A C 1
ATOM 814 O O . TYR A 1 99 ? 11.207 -3.049 -8.140 1.00 70.56 99 TYR A O 1
ATOM 822 N N . GLU A 1 100 ? 11.435 -5.272 -8.050 1.00 74.06 100 GLU A N 1
ATOM 823 C CA . GLU A 1 100 ? 11.332 -5.338 -6.602 1.00 74.06 100 GLU A CA 1
ATOM 824 C C . GLU A 1 100 ? 12.541 -4.672 -5.928 1.00 74.06 100 GLU A C 1
ATOM 826 O O . GLU A 1 100 ? 13.695 -5.034 -6.184 1.00 74.06 100 GLU A O 1
ATOM 831 N N . THR A 1 101 ? 12.255 -3.723 -5.036 1.00 73.75 101 THR A N 1
ATOM 832 C CA . THR A 1 101 ? 13.244 -2.931 -4.292 1.00 73.75 101 THR A CA 1
ATOM 833 C C . THR A 1 101 ? 13.343 -3.332 -2.818 1.00 73.75 101 THR A C 1
ATOM 835 O O . THR A 1 101 ? 14.384 -3.103 -2.205 1.00 73.75 101 THR A O 1
ATOM 838 N N . GLY A 1 102 ? 12.294 -3.954 -2.257 1.00 64.62 102 GLY A N 1
ATOM 839 C CA . GLY A 1 102 ? 12.254 -4.456 -0.873 1.00 64.62 102 GLY A CA 1
ATOM 840 C C . GLY A 1 102 ? 12.609 -5.942 -0.705 1.00 64.62 102 GLY A C 1
ATOM 841 O O . GLY A 1 102 ? 13.077 -6.317 0.363 1.00 64.62 102 GLY A O 1
ATOM 842 N N . GLY A 1 103 ? 12.442 -6.746 -1.763 1.00 56.75 103 GLY A N 1
ATOM 843 C CA . GLY A 1 103 ? 12.821 -8.161 -1.881 1.00 56.75 103 GLY A CA 1
ATOM 844 C C . GLY A 1 103 ? 11.966 -9.158 -1.079 1.00 56.75 103 GLY A C 1
ATOM 845 O O . GLY A 1 103 ? 11.745 -8.993 0.117 1.00 56.75 103 GLY A O 1
ATOM 846 N N . TYR A 1 104 ? 11.571 -10.276 -1.694 1.00 54.50 104 TYR A N 1
ATOM 847 C CA . TYR A 1 104 ? 11.293 -11.526 -0.974 1.00 54.50 104 TYR A CA 1
ATOM 848 C C . TYR A 1 104 ? 12.619 -12.268 -0.740 1.00 54.50 104 TYR A C 1
ATOM 850 O O . TYR A 1 104 ? 13.395 -12.461 -1.677 1.00 54.50 104 TYR A O 1
ATOM 858 N N . GLU A 1 105 ? 12.885 -12.704 0.497 1.00 54.94 105 GLU A N 1
ATOM 859 C CA . GLU A 1 105 ? 14.082 -13.496 0.856 1.00 54.94 105 GLU A CA 1
ATOM 860 C C . GLU A 1 105 ? 15.433 -12.824 0.510 1.00 54.94 105 GLU A C 1
ATOM 862 O O . GLU A 1 105 ? 16.438 -13.505 0.307 1.00 54.94 105 GLU A O 1
ATOM 867 N N . GLY A 1 106 ? 15.484 -11.487 0.439 1.00 53.84 106 GLY A N 1
ATOM 868 C CA . GLY A 1 106 ? 16.714 -10.736 0.155 1.00 53.84 106 GLY A CA 1
ATOM 869 C C . GLY A 1 106 ? 17.148 -10.718 -1.315 1.00 53.84 106 GLY A C 1
ATOM 870 O O . GLY A 1 106 ? 18.259 -10.280 -1.615 1.00 53.84 106 GLY A O 1
ATOM 871 N N . ILE A 1 107 ? 16.303 -11.177 -2.246 1.00 55.19 107 ILE A N 1
ATOM 872 C CA . ILE A 1 107 ? 16.608 -11.160 -3.683 1.00 55.19 107 ILE A CA 1
ATOM 873 C C . ILE A 1 107 ? 16.003 -9.902 -4.317 1.00 55.19 107 ILE A C 1
ATOM 875 O O . ILE A 1 107 ? 14.797 -9.816 -4.526 1.00 55.19 107 ILE A O 1
ATOM 879 N N . ILE A 1 108 ? 16.862 -8.932 -4.634 1.00 58.28 108 ILE A N 1
ATOM 880 C CA . ILE A 1 108 ? 16.510 -7.642 -5.251 1.00 58.28 108 ILE A CA 1
ATOM 881 C C . ILE A 1 108 ? 16.521 -7.771 -6.785 1.00 58.28 108 ILE A C 1
ATOM 883 O O . ILE A 1 108 ? 17.287 -8.564 -7.336 1.00 58.28 108 ILE A O 1
ATOM 887 N N . GLY A 1 109 ? 15.694 -6.986 -7.488 1.00 56.75 109 GLY A N 1
ATOM 888 C CA . GLY A 1 109 ? 15.765 -6.866 -8.952 1.00 56.75 109 GLY A CA 1
ATOM 889 C C . GLY A 1 109 ? 14.978 -7.924 -9.729 1.00 56.75 109 GLY A C 1
ATOM 890 O O . GLY A 1 109 ? 15.277 -8.199 -10.891 1.00 56.75 109 GLY A O 1
ATOM 891 N N . ARG A 1 110 ? 13.962 -8.536 -9.113 1.00 59.84 110 ARG A N 1
ATOM 892 C CA . ARG A 1 110 ? 13.001 -9.387 -9.829 1.00 59.84 110 ARG A CA 1
ATOM 893 C C . ARG A 1 110 ? 11.877 -8.526 -10.420 1.00 59.84 110 ARG A C 1
ATOM 895 O O . ARG A 1 110 ? 11.378 -7.657 -9.707 1.00 59.84 110 ARG A O 1
ATOM 902 N N . PRO A 1 111 ? 11.457 -8.758 -11.677 1.00 55.81 111 PRO A N 1
ATOM 903 C CA . PRO A 1 111 ? 10.304 -8.067 -12.246 1.00 55.81 111 PRO A CA 1
ATOM 904 C C . PRO A 1 111 ? 9.022 -8.440 -11.490 1.00 55.81 111 PRO A C 1
ATOM 906 O O . PRO A 1 111 ? 8.871 -9.580 -11.030 1.00 55.81 111 PRO A O 1
ATOM 909 N N . CYS A 1 112 ? 8.109 -7.476 -11.371 1.00 57.41 112 CYS A N 1
ATOM 910 C CA . CYS A 1 112 ? 6.837 -7.607 -10.671 1.00 57.41 112 CYS A CA 1
ATOM 911 C C . CYS A 1 112 ? 6.040 -8.834 -11.149 1.00 57.41 112 CYS A C 1
ATOM 913 O O . CYS A 1 112 ? 5.946 -9.128 -12.342 1.00 57.41 112 CYS A O 1
ATOM 915 N N . ARG 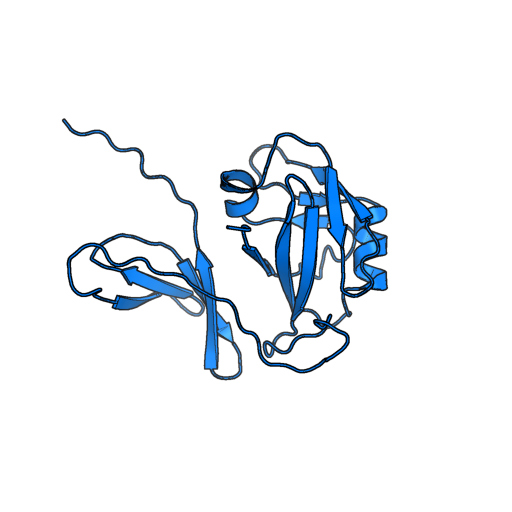A 1 113 ? 5.425 -9.550 -10.204 1.00 50.19 113 ARG A N 1
ATOM 916 C CA . ARG A 1 113 ? 4.408 -10.572 -10.469 1.00 50.19 113 ARG A CA 1
ATOM 917 C C . ARG A 1 113 ? 3.286 -10.368 -9.463 1.00 50.19 113 ARG A C 1
ATOM 919 O O . ARG A 1 113 ? 3.497 -10.614 -8.282 1.00 50.19 113 ARG A O 1
ATOM 926 N N . PHE A 1 114 ? 2.105 -9.960 -9.913 1.00 47.53 114 PHE A N 1
ATOM 927 C CA . PHE A 1 114 ? 0.888 -10.080 -9.110 1.00 47.53 114 PHE A CA 1
ATOM 928 C C . PHE A 1 114 ? -0.048 -11.086 -9.784 1.00 47.53 114 PHE A C 1
ATOM 930 O O . PHE A 1 114 ? -0.102 -11.203 -11.010 1.00 47.53 114 PHE A O 1
ATOM 937 N N . MET A 1 115 ? -0.748 -11.869 -8.969 1.00 39.84 115 MET A N 1
ATOM 938 C CA . MET A 1 115 ? -1.616 -12.950 -9.424 1.00 39.84 115 MET A CA 1
ATOM 939 C C . MET A 1 115 ? -3.064 -12.454 -9.475 1.00 39.84 115 MET A C 1
ATOM 941 O O . MET A 1 115 ? -3.711 -12.316 -8.441 1.00 39.84 115 MET A O 1
ATOM 945 N N . CYS A 1 116 ? -3.610 -12.236 -10.672 1.00 40.66 116 CYS A N 1
ATOM 946 C CA . CYS A 1 116 ? -5.053 -12.067 -10.843 1.00 40.66 116 CYS A CA 1
ATOM 947 C C . CYS A 1 116 ? -5.703 -13.453 -10.977 1.00 40.66 116 CYS A C 1
ATOM 949 O O . CYS A 1 116 ? -5.448 -14.166 -11.948 1.00 40.66 116 CYS A O 1
ATOM 951 N N . ARG A 1 117 ? -6.532 -13.866 -10.007 1.00 35.31 117 ARG A N 1
ATOM 952 C CA . ARG A 1 117 ? -7.295 -15.120 -10.111 1.00 35.31 117 ARG A CA 1
ATOM 953 C C . ARG A 1 117 ? -8.691 -14.837 -10.658 1.00 35.31 117 ARG A C 1
ATOM 955 O O . ARG A 1 117 ? -9.528 -14.259 -9.973 1.00 35.31 117 ARG A O 1
ATOM 962 N N . VAL A 1 118 ? -8.948 -15.320 -11.868 1.00 39.88 118 VAL A N 1
ATOM 963 C CA . VAL A 1 118 ? -10.272 -15.313 -12.498 1.00 39.88 118 VAL A CA 1
ATOM 964 C C . VAL A 1 118 ? -10.893 -16.695 -12.313 1.00 39.88 118 VAL A C 1
ATOM 966 O O . VAL A 1 118 ? -10.273 -17.697 -12.659 1.00 39.88 118 VAL A O 1
ATOM 969 N N . SER A 1 119 ? -12.101 -16.760 -11.751 1.00 36.00 119 SER A N 1
ATOM 970 C CA . SER A 1 119 ? -12.882 -18.003 -11.717 1.00 36.00 119 SER A CA 1
ATOM 971 C C . SER A 1 119 ? -13.865 -17.978 -12.888 1.00 36.00 119 SER A C 1
ATOM 973 O O . SER A 1 119 ? -14.675 -17.049 -12.945 1.00 36.00 119 SER A O 1
ATOM 975 N N . PRO A 1 120 ? -13.801 -18.923 -13.839 1.00 34.91 120 PRO A N 1
ATOM 976 C CA . PRO A 1 120 ? -14.795 -18.993 -14.900 1.00 34.91 120 PRO A CA 1
ATOM 977 C C . PRO A 1 120 ? -16.161 -19.343 -14.292 1.00 34.91 120 PRO A C 1
ATOM 979 O O . PRO A 1 120 ? -16.271 -20.288 -13.514 1.00 34.91 120 PRO A O 1
ATOM 982 N N . SER A 1 121 ? -17.201 -18.582 -14.638 1.00 41.59 121 SER A N 1
ATOM 983 C CA . SER A 1 121 ? -18.548 -19.156 -14.712 1.00 41.59 121 SER A CA 1
ATOM 984 C C . SER A 1 121 ? -18.609 -20.055 -15.951 1.00 41.59 121 SER A C 1
ATOM 986 O O . SER A 1 121 ? -17.742 -19.939 -16.812 1.00 41.59 121 SER A O 1
ATOM 988 N N . ASP A 1 122 ? -19.599 -20.943 -16.059 1.00 47.09 122 ASP A N 1
ATOM 989 C CA . ASP A 1 122 ? -19.686 -22.043 -17.045 1.00 47.09 122 ASP A CA 1
ATOM 990 C C . ASP A 1 122 ? -19.626 -21.656 -18.548 1.00 47.09 122 ASP A C 1
ATOM 992 O O . ASP A 1 122 ? -19.772 -22.510 -19.420 1.00 47.09 122 ASP A O 1
ATOM 996 N N . ASN A 1 123 ? -19.371 -20.387 -18.879 1.00 50.78 123 ASN A N 1
ATOM 997 C CA . ASN A 1 123 ? -19.116 -19.888 -20.223 1.00 50.78 123 ASN A CA 1
ATOM 998 C C . ASN A 1 123 ? -17.642 -19.495 -20.406 1.00 50.78 123 ASN A C 1
ATOM 1000 O O . ASN A 1 123 ? -17.034 -18.870 -19.533 1.00 50.78 123 ASN A O 1
ATOM 1004 N N . ILE A 1 124 ? -17.095 -19.828 -21.582 1.00 48.59 124 ILE A N 1
ATOM 1005 C CA . ILE A 1 124 ? -15.744 -19.459 -22.033 1.00 48.59 124 ILE A CA 1
ATOM 1006 C C . ILE A 1 124 ? -15.476 -17.991 -21.668 1.00 48.59 124 ILE A C 1
ATOM 1008 O O . ILE A 1 124 ? -16.218 -17.126 -22.138 1.00 48.59 124 ILE A O 1
ATOM 1012 N N . PRO A 1 125 ? -14.458 -17.693 -20.840 1.00 49.47 125 PRO A N 1
ATOM 1013 C CA . PRO A 1 125 ? -14.221 -16.336 -20.394 1.00 49.47 125 PRO A CA 1
ATOM 1014 C C . PRO A 1 125 ? -13.870 -15.422 -21.576 1.00 49.47 125 PRO A C 1
ATOM 1016 O O . PRO A 1 125 ? -12.820 -15.580 -22.198 1.00 49.47 125 PRO A O 1
ATOM 1019 N N . GLN A 1 126 ? -14.752 -14.470 -21.893 1.00 52.03 126 GLN A N 1
ATOM 1020 C CA . GLN A 1 126 ? -14.482 -13.402 -22.854 1.00 52.03 126 GLN A CA 1
ATOM 1021 C C . GLN A 1 126 ? -13.767 -12.263 -22.127 1.00 52.03 126 GLN A C 1
ATOM 1023 O O . GLN A 1 126 ? -14.329 -11.675 -21.200 1.00 52.03 126 GLN A O 1
ATOM 1028 N N . PHE A 1 127 ? -12.538 -11.970 -22.549 1.00 56.38 127 PHE A N 1
ATOM 1029 C CA . PHE A 1 127 ? -11.726 -10.871 -22.038 1.00 56.38 127 PHE A CA 1
ATOM 1030 C C . PHE A 1 127 ? -11.690 -9.744 -23.070 1.00 56.38 127 PHE A C 1
ATOM 1032 O O . PHE A 1 127 ? -11.141 -9.936 -24.152 1.00 56.38 127 PHE A O 1
ATOM 1039 N N . ASP A 1 128 ? -12.213 -8.570 -22.719 1.00 54.66 128 ASP A N 1
ATOM 1040 C CA . ASP A 1 128 ? -12.055 -7.359 -23.529 1.00 54.66 128 ASP A CA 1
ATOM 1041 C C . ASP A 1 128 ? -11.245 -6.325 -22.743 1.00 54.66 128 ASP A C 1
ATOM 1043 O O . ASP A 1 128 ? -11.562 -6.016 -21.592 1.00 54.66 128 ASP A O 1
ATOM 1047 N N . MET A 1 129 ? -10.211 -5.761 -23.368 1.00 53.03 129 MET A N 1
ATOM 1048 C CA . MET A 1 129 ? -9.459 -4.630 -22.820 1.00 53.03 129 MET A CA 1
ATOM 1049 C C . MET A 1 129 ? -9.798 -3.354 -23.588 1.00 53.03 129 MET A C 1
ATOM 1051 O O . MET A 1 129 ? -9.545 -3.251 -24.785 1.00 53.03 129 MET A O 1
ATOM 1055 N N . GLU A 1 130 ? -10.339 -2.354 -22.893 1.00 54.56 130 GLU A N 1
ATOM 1056 C CA . GLU A 1 130 ? -10.602 -1.023 -23.450 1.00 54.56 130 GLU A CA 1
ATOM 1057 C C . GLU A 1 130 ? -9.600 -0.008 -22.891 1.00 54.56 130 GLU A C 1
ATOM 1059 O O . GLU A 1 130 ? -9.523 0.189 -21.677 1.00 54.56 130 GLU A O 1
ATOM 1064 N N . LYS A 1 131 ? -8.871 0.698 -23.763 1.00 49.66 131 LYS A N 1
ATOM 1065 C CA . LYS A 1 131 ? -8.013 1.820 -23.353 1.00 49.66 131 LYS A CA 1
ATOM 1066 C C . LYS A 1 131 ? -8.871 3.001 -22.875 1.00 49.66 131 LYS A C 1
ATOM 1068 O O . LYS A 1 131 ? -9.744 3.484 -23.594 1.00 49.66 131 LYS A O 1
ATOM 1073 N N . ARG A 1 132 ? -8.608 3.489 -21.664 1.00 50.38 132 ARG A N 1
ATOM 1074 C CA . ARG A 1 132 ? -9.239 4.645 -21.011 1.00 50.38 132 ARG A CA 1
ATOM 1075 C C . ARG A 1 132 ? -8.182 5.736 -20.798 1.00 50.38 132 ARG A C 1
ATOM 1077 O O . ARG A 1 132 ? -7.467 5.745 -19.804 1.00 50.38 132 ARG A O 1
ATOM 1084 N N . GLY A 1 133 ? -8.114 6.692 -21.725 1.00 51.84 133 GLY A N 1
ATOM 1085 C CA . GLY A 1 133 ? -7.216 7.848 -21.607 1.00 51.84 133 GLY A CA 1
ATOM 1086 C C . GLY A 1 133 ? -5.729 7.498 -21.754 1.00 51.84 133 GLY A C 1
ATOM 1087 O O . GLY A 1 133 ? -5.379 6.510 -22.402 1.00 51.84 133 GLY A O 1
ATOM 1088 N N . TYR A 1 134 ? -4.857 8.348 -21.200 1.00 43.59 134 TYR A N 1
ATOM 1089 C CA . TYR A 1 134 ? -3.401 8.212 -21.329 1.00 43.59 134 TYR A CA 1
ATOM 1090 C C . TYR A 1 134 ? -2.799 7.099 -20.448 1.00 43.59 134 TYR A C 1
ATOM 1092 O O . TYR A 1 134 ? -1.784 6.542 -20.850 1.00 43.59 134 TYR A O 1
ATOM 1100 N N . GLU A 1 135 ? -3.426 6.723 -19.322 1.00 45.00 135 GLU A N 1
ATOM 1101 C CA . GLU A 1 135 ? -2.791 5.846 -18.311 1.00 45.00 135 GLU A CA 1
ATOM 1102 C C . GLU A 1 135 ? -3.637 4.664 -17.798 1.00 45.00 135 GLU A C 1
ATOM 1104 O O . GLU A 1 135 ? -3.187 3.964 -16.895 1.00 45.00 135 GLU A O 1
ATOM 1109 N N . GLY A 1 136 ? -4.833 4.405 -18.341 1.00 49.22 136 GLY A N 1
ATOM 1110 C CA . GLY A 1 136 ? -5.701 3.331 -17.840 1.00 49.22 136 GLY A CA 1
ATOM 1111 C C . GLY A 1 136 ? -6.172 2.362 -18.920 1.00 49.22 136 GLY A C 1
ATOM 1112 O O . GLY A 1 136 ? -6.542 2.780 -20.017 1.00 49.22 136 GLY A O 1
ATOM 1113 N N . TYR A 1 137 ? -6.251 1.069 -18.601 1.00 52.19 137 TYR A N 1
ATOM 1114 C CA . TYR A 1 137 ? -7.102 0.113 -19.326 1.00 52.19 137 TYR A CA 1
ATOM 1115 C C . TYR A 1 137 ? -8.221 -0.386 -18.427 1.00 52.19 137 TYR A C 1
ATOM 1117 O O . TYR A 1 137 ? -8.053 -0.490 -17.220 1.00 52.19 137 TYR A O 1
ATOM 1125 N N . ARG A 1 138 ? -9.357 -0.724 -19.033 1.00 55.12 138 ARG A N 1
ATOM 1126 C CA . ARG A 1 138 ? -10.488 -1.386 -18.389 1.00 55.12 138 ARG A CA 1
ATOM 1127 C C . ARG A 1 138 ? -10.566 -2.820 -18.888 1.00 55.12 138 ARG A C 1
ATOM 1129 O O . ARG A 1 138 ? -10.717 -3.025 -20.090 1.00 55.12 138 ARG A O 1
ATOM 1136 N N . LEU A 1 139 ? -10.525 -3.782 -17.973 1.00 59.88 139 LEU A N 1
ATOM 1137 C CA . LEU A 1 139 ? -10.727 -5.195 -18.282 1.00 59.88 139 LEU A CA 1
ATOM 1138 C C . LEU A 1 139 ? -12.194 -5.582 -18.074 1.00 59.88 139 LEU A C 1
ATOM 1140 O O . LEU A 1 139 ? -12.711 -5.492 -16.967 1.00 59.88 139 LEU A O 1
ATOM 1144 N N . ARG A 1 140 ? -12.864 -6.060 -19.119 1.00 55.66 140 ARG A N 1
ATOM 1145 C CA . ARG A 1 140 ? -14.181 -6.697 -19.014 1.00 55.66 140 ARG A CA 1
ATOM 1146 C C . ARG A 1 140 ? -14.002 -8.205 -19.086 1.00 55.66 140 ARG A C 1
ATOM 1148 O O . ARG A 1 140 ? -13.315 -8.692 -19.977 1.00 55.66 140 ARG A O 1
ATOM 1155 N N . ILE A 1 141 ? -14.638 -8.928 -18.169 1.00 58.59 141 ILE A N 1
ATOM 1156 C CA . ILE A 1 141 ? -14.647 -10.395 -18.153 1.00 58.59 141 ILE A CA 1
ATOM 1157 C C . ILE A 1 141 ? -16.099 -10.852 -18.218 1.00 58.59 141 ILE A C 1
ATOM 1159 O O . ILE A 1 141 ? -16.885 -10.481 -17.349 1.00 58.59 141 ILE A O 1
ATOM 1163 N N . ASN A 1 142 ? -16.474 -11.646 -19.223 1.00 55.53 142 ASN A N 1
ATOM 1164 C CA . ASN A 1 142 ? -17.821 -12.227 -19.345 1.00 55.53 142 ASN A CA 1
ATOM 1165 C C . ASN A 1 142 ? -18.954 -11.202 -19.196 1.00 55.53 142 ASN A C 1
ATOM 1167 O O . ASN A 1 142 ? -19.905 -11.420 -18.448 1.00 55.53 142 ASN A O 1
ATOM 1171 N N . GLN A 1 143 ? -18.817 -10.042 -19.852 1.00 54.00 143 GLN A N 1
ATOM 1172 C CA . GLN A 1 143 ? -19.750 -8.904 -19.760 1.00 54.00 143 GLN A CA 1
ATOM 1173 C C . GLN A 1 143 ? -19.923 -8.311 -18.346 1.00 54.00 143 GLN A C 1
ATOM 1175 O O . GLN A 1 143 ? -20.642 -7.325 -18.172 1.00 54.00 143 GLN A O 1
ATOM 1180 N N . SER A 1 144 ? -19.225 -8.842 -17.339 1.00 53.88 144 SER A N 1
ATOM 1181 C CA . SER A 1 144 ? -19.160 -8.258 -16.008 1.00 53.88 144 SER A CA 1
ATOM 1182 C C . SER A 1 144 ? -18.307 -7.000 -16.061 1.00 53.88 144 SER A C 1
ATOM 1184 O O . SER A 1 144 ? -17.188 -6.983 -16.585 1.00 53.88 144 SER A O 1
ATOM 1186 N N . LYS A 1 145 ? -18.856 -5.917 -15.511 1.00 44.03 145 LYS A N 1
ATOM 1187 C CA . LYS A 1 145 ? -18.150 -4.649 -15.368 1.00 44.03 145 LYS A CA 1
ATOM 1188 C C . LYS A 1 145 ? -17.200 -4.755 -14.175 1.00 44.03 145 LYS A C 1
ATOM 1190 O O . LYS A 1 145 ? -17.543 -4.329 -13.079 1.00 44.03 145 LYS A O 1
ATOM 1195 N N . ILE A 1 146 ? -16.031 -5.344 -14.394 1.00 49.59 146 ILE A N 1
ATOM 1196 C CA . ILE A 1 146 ? -14.910 -5.206 -13.468 1.00 49.59 146 ILE A CA 1
ATOM 1197 C C . ILE A 1 146 ? -14.211 -3.907 -13.866 1.00 49.59 146 ILE A C 1
ATOM 1199 O O . ILE A 1 146 ? -13.711 -3.765 -14.979 1.00 49.59 146 ILE A O 1
ATOM 1203 N N . GLU A 1 147 ? -14.276 -2.895 -13.007 1.00 43.78 147 GLU A N 1
ATOM 1204 C CA . GLU A 1 147 ? -13.424 -1.723 -13.173 1.00 43.78 147 GLU A CA 1
ATOM 1205 C C . GLU A 1 147 ? -12.108 -2.054 -12.485 1.00 43.78 147 G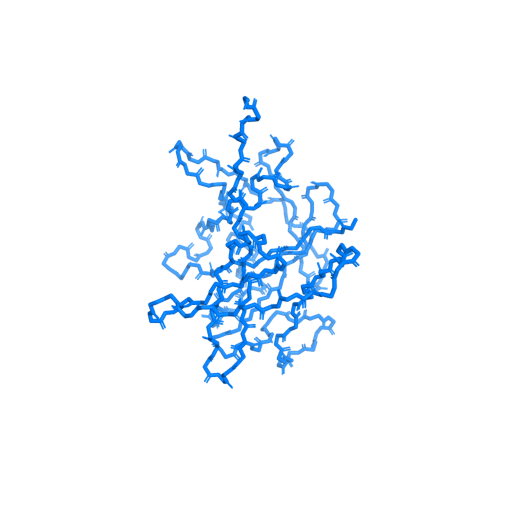LU A C 1
ATOM 1207 O O . GLU A 1 147 ? -12.072 -2.419 -11.315 1.00 43.78 147 GLU A O 1
ATOM 1212 N N . ALA A 1 148 ? -11.041 -2.045 -13.269 1.00 48.78 148 ALA A N 1
ATOM 1213 C CA . ALA A 1 148 ? -9.695 -2.155 -12.764 1.00 48.78 148 ALA A CA 1
ATOM 1214 C C . ALA A 1 148 ? -8.892 -1.027 -13.392 1.00 48.78 148 ALA A C 1
ATOM 1216 O O . ALA A 1 148 ? -9.050 -0.776 -14.588 1.00 48.78 148 ALA A O 1
ATOM 1217 N N . GLU A 1 149 ? -8.072 -0.347 -12.606 1.00 43.50 149 GLU A N 1
ATOM 1218 C CA . GLU A 1 149 ? -7.063 0.560 -13.124 1.00 43.50 149 GLU A CA 1
ATOM 1219 C C . GLU A 1 149 ? -5.861 -0.278 -13.538 1.00 43.50 149 GLU A C 1
ATOM 1221 O O . GLU A 1 149 ? -5.245 -0.964 -12.723 1.00 43.50 149 GLU A O 1
ATOM 1226 N N . ILE A 1 150 ? -5.580 -0.287 -14.839 1.00 51.50 150 ILE A N 1
ATOM 1227 C CA . ILE A 1 150 ? -4.412 -0.967 -15.385 1.00 51.50 150 ILE A CA 1
ATOM 1228 C C . ILE A 1 150 ? -3.377 0.085 -15.765 1.00 51.50 150 ILE A C 1
ATOM 1230 O O . ILE A 1 150 ? -3.586 0.809 -16.739 1.00 51.50 150 ILE A O 1
ATOM 1234 N N . HIS A 1 151 ? -2.271 0.145 -15.029 1.00 45.91 151 HIS A N 1
ATOM 1235 C CA . HIS A 1 151 ? -1.136 1.007 -15.338 1.00 45.91 151 HIS A CA 1
ATOM 1236 C C . HIS A 1 151 ? -0.165 0.280 -16.266 1.00 45.91 151 HIS A C 1
ATOM 1238 O O . HIS A 1 151 ? 0.166 -0.887 -16.049 1.00 45.91 151 HIS A O 1
ATOM 1244 N N . THR A 1 152 ? 0.306 0.981 -17.297 1.00 42.62 152 THR A N 1
ATOM 1245 C CA . THR A 1 152 ? 1.401 0.478 -18.138 1.00 42.62 152 THR A CA 1
ATOM 1246 C C . THR A 1 152 ? 2.711 0.838 -17.456 1.00 42.62 152 THR A C 1
ATOM 1248 O O . THR A 1 152 ? 2.934 2.009 -17.153 1.00 42.62 152 THR A O 1
ATOM 1251 N N . LEU A 1 153 ? 3.560 -0.150 -17.211 1.00 48.28 153 LEU A N 1
ATOM 1252 C CA . LEU A 1 153 ? 4.932 0.063 -16.772 1.00 48.28 153 LEU A CA 1
ATOM 1253 C C . LEU A 1 153 ? 5.789 0.501 -17.965 1.00 48.28 153 LEU A C 1
ATOM 1255 O O . LEU A 1 153 ? 5.441 0.263 -19.125 1.00 48.28 153 LEU A O 1
ATOM 1259 N N . HIS A 1 154 ? 6.914 1.158 -17.686 1.00 37.72 154 HIS A N 1
ATOM 1260 C CA . HIS A 1 154 ? 7.787 1.707 -18.727 1.00 37.72 154 HIS A CA 1
ATOM 1261 C C . HIS A 1 154 ? 8.357 0.631 -19.674 1.00 37.72 154 HIS A C 1
ATOM 1263 O O . HIS A 1 154 ? 8.661 0.918 -20.829 1.00 37.72 154 HIS A O 1
ATOM 1269 N N . ASP A 1 155 ? 8.445 -0.618 -19.212 1.00 40.88 155 ASP A N 1
ATOM 1270 C CA . ASP A 1 155 ? 8.902 -1.786 -19.973 1.00 40.88 155 ASP A CA 1
ATOM 1271 C C . ASP A 1 155 ? 7.793 -2.477 -20.795 1.00 40.88 155 ASP A C 1
ATOM 1273 O O . ASP A 1 155 ? 8.046 -3.472 -21.474 1.00 40.88 155 ASP A O 1
ATOM 1277 N N . GLY A 1 156 ? 6.560 -1.960 -20.753 1.00 36.00 156 GLY A N 1
ATOM 1278 C CA . GLY A 1 156 ? 5.394 -2.576 -21.387 1.00 36.00 156 GLY A CA 1
ATOM 1279 C C . GLY A 1 156 ? 4.673 -3.613 -20.518 1.00 36.00 156 GLY A C 1
ATOM 1280 O O . GLY A 1 156 ? 3.710 -4.223 -20.989 1.00 36.00 156 GLY A O 1
ATOM 1281 N N . GLY A 1 157 ? 5.087 -3.803 -19.260 1.00 38.53 157 GLY A N 1
ATOM 1282 C CA . GLY A 1 157 ? 4.347 -4.570 -18.263 1.00 38.53 157 GLY A CA 1
ATOM 1283 C C . GLY A 1 157 ? 3.007 -3.919 -17.897 1.00 38.53 157 GLY A C 1
ATOM 1284 O O . GLY A 1 157 ? 2.807 -2.717 -18.068 1.00 38.53 157 GLY A O 1
ATOM 1285 N N . LEU A 1 158 ? 2.062 -4.713 -17.390 1.00 46.94 158 LEU A N 1
ATOM 1286 C CA . LEU A 1 158 ? 0.740 -4.237 -16.967 1.00 46.94 158 LEU A CA 1
ATOM 1287 C C . LEU A 1 158 ? 0.568 -4.471 -15.467 1.00 46.94 158 LEU A C 1
ATOM 1289 O O . LEU A 1 158 ? 0.690 -5.607 -15.020 1.00 46.94 158 LEU A O 1
ATOM 1293 N N . LEU A 1 159 ? 0.243 -3.423 -14.709 1.00 50.09 159 LEU A N 1
ATOM 1294 C CA . LEU A 1 159 ? -0.141 -3.488 -13.296 1.00 50.09 159 LEU A CA 1
ATOM 1295 C C . LEU A 1 159 ? -1.652 -3.301 -13.178 1.00 50.09 159 LEU A C 1
ATOM 1297 O O . LEU A 1 159 ? -2.148 -2.301 -13.670 1.00 50.09 159 LEU A O 1
ATOM 1301 N N . MET A 1 160 ? -2.382 -4.211 -12.530 1.00 53.03 160 MET A N 1
ATOM 1302 C CA . MET A 1 160 ? -3.846 -4.145 -12.412 1.00 53.03 160 MET A CA 1
ATOM 1303 C C . MET A 1 160 ? -4.274 -3.942 -10.954 1.00 53.03 160 MET A C 1
ATOM 1305 O O . MET A 1 160 ? -3.966 -4.760 -10.091 1.00 53.03 160 MET A O 1
ATOM 1309 N N . GLN A 1 161 ? -5.045 -2.890 -10.701 1.00 49.28 161 GLN A N 1
ATOM 1310 C CA . GLN A 1 161 ? -5.690 -2.578 -9.428 1.00 49.28 161 GLN A CA 1
ATOM 1311 C C . GLN A 1 161 ? -7.207 -2.720 -9.594 1.00 49.28 161 GLN A C 1
ATOM 1313 O O . GLN A 1 161 ? -7.779 -2.098 -10.475 1.00 49.28 161 GLN A O 1
ATOM 1318 N N . LEU A 1 162 ? -7.876 -3.543 -8.783 1.00 44.56 162 LEU A N 1
ATOM 1319 C CA . LEU A 1 162 ? -9.333 -3.735 -8.853 1.00 44.56 162 LEU A CA 1
ATOM 1320 C C . LEU A 1 162 ? -10.069 -2.635 -8.069 1.00 44.56 162 LEU A C 1
ATOM 1322 O O . LEU A 1 162 ? -9.793 -2.441 -6.887 1.00 44.56 162 LEU A O 1
ATOM 1326 N N . ASP A 1 163 ? -11.039 -1.969 -8.698 1.00 45.47 163 ASP A N 1
ATOM 1327 C CA . ASP A 1 163 ? -11.931 -1.009 -8.043 1.00 45.47 163 ASP A CA 1
ATOM 1328 C C . ASP A 1 163 ? -13.136 -1.736 -7.423 1.00 45.47 163 ASP A C 1
ATOM 1330 O O . ASP A 1 163 ? -13.969 -2.332 -8.113 1.00 45.47 163 ASP A O 1
ATOM 1334 N N . GLY A 1 164 ? -13.261 -1.660 -6.099 1.00 36.06 164 GLY A N 1
ATOM 1335 C CA . GLY A 1 164 ? -14.358 -2.236 -5.318 1.00 36.06 164 GLY A CA 1
ATOM 1336 C C . GLY A 1 164 ? -15.669 -1.447 -5.404 1.00 36.06 164 GLY A C 1
ATOM 1337 O O . GLY A 1 164 ? -16.280 -1.163 -4.382 1.00 36.06 164 GLY A O 1
ATOM 1338 N N . ASN A 1 165 ? -16.146 -1.061 -6.590 1.00 35.06 165 ASN A N 1
ATOM 1339 C CA . ASN A 1 165 ? -17.377 -0.266 -6.673 1.00 35.06 165 ASN A CA 1
ATOM 1340 C C . ASN A 1 165 ? -18.640 -1.156 -6.688 1.00 35.06 165 ASN A C 1
ATOM 1342 O O . ASN A 1 165 ? -19.051 -1.692 -7.722 1.00 35.06 165 ASN A O 1
ATOM 1346 N N . ARG A 1 166 ? -19.284 -1.310 -5.519 1.00 35.81 166 ARG A N 1
ATOM 1347 C CA . ARG A 1 166 ? -20.591 -1.976 -5.346 1.00 35.81 166 ARG A CA 1
ATOM 1348 C C . ARG A 1 166 ? -21.671 -1.310 -6.208 1.00 35.81 166 ARG A C 1
ATOM 1350 O O . ARG A 1 166 ? -22.097 -0.193 -5.929 1.00 35.81 166 ARG A O 1
ATOM 1357 N N . ARG A 1 167 ? -22.253 -2.052 -7.155 1.00 33.81 167 ARG A N 1
ATOM 1358 C CA . ARG A 1 167 ? -23.634 -1.806 -7.601 1.00 33.81 167 ARG A CA 1
ATOM 1359 C C . ARG A 1 167 ? -24.579 -2.710 -6.817 1.00 33.81 167 ARG A C 1
ATOM 1361 O O . ARG A 1 167 ? -24.780 -3.863 -7.177 1.00 33.81 167 ARG A O 1
ATOM 1368 N N . ILE A 1 168 ? -25.180 -2.170 -5.759 1.00 40.25 168 ILE A N 1
ATOM 1369 C CA . ILE A 1 168 ? -26.451 -2.688 -5.245 1.00 40.25 168 ILE A CA 1
ATOM 1370 C C . ILE A 1 168 ? -27.545 -1.997 -6.066 1.00 40.25 168 ILE A C 1
ATOM 1372 O O . ILE A 1 168 ? -27.761 -0.797 -5.928 1.00 40.25 168 ILE A O 1
ATOM 1376 N N . GLY A 1 169 ? -28.201 -2.746 -6.952 1.00 31.03 169 GLY A N 1
ATOM 1377 C CA . GLY A 1 169 ? -29.303 -2.271 -7.787 1.00 31.03 169 GLY A CA 1
ATOM 1378 C C . GLY A 1 169 ? -30.314 -3.390 -7.987 1.00 31.03 169 GLY A C 1
ATOM 1379 O O . GLY A 1 169 ? -30.050 -4.335 -8.718 1.00 31.03 169 GLY A O 1
ATOM 1380 N N . ARG A 1 170 ? -31.420 -3.283 -7.251 1.00 31.56 170 ARG A N 1
ATOM 1381 C CA . ARG A 1 170 ? -32.519 -4.237 -7.082 1.00 31.56 170 ARG A CA 1
ATOM 1382 C C . ARG A 1 170 ? -33.174 -4.659 -8.401 1.00 31.56 170 ARG A C 1
ATOM 1384 O O . ARG A 1 170 ? -33.403 -3.829 -9.272 1.00 31.56 170 ARG A O 1
ATOM 1391 N N . SER A 1 171 ? -33.554 -5.931 -8.462 1.00 32.59 171 SER A N 1
ATOM 1392 C CA . SER A 1 171 ? -34.643 -6.426 -9.301 1.00 32.59 171 SER A CA 1
ATOM 1393 C C . SER A 1 171 ? -35.947 -5.700 -8.955 1.00 32.59 171 SER A C 1
ATOM 1395 O O . SER A 1 171 ? -36.312 -5.621 -7.777 1.00 32.59 171 SER A O 1
ATOM 1397 N N . SER A 1 172 ? -36.643 -5.218 -9.978 1.00 41.34 172 SER A N 1
ATOM 1398 C CA . SER A 1 172 ? -38.072 -4.893 -9.967 1.00 41.34 172 SER A CA 1
ATOM 1399 C C . SER A 1 172 ? -38.739 -5.644 -11.102 1.00 41.34 172 SER A C 1
ATOM 1401 O O . SER A 1 172 ? -38.169 -5.547 -12.214 1.00 41.34 172 SER A O 1
#

Organism: Artemisia annua (NCBI:txid35608)

pLDDT: mean 70.74, std 21.2, range [31.03, 98.06]